Protein AF-A0A066V211-F1 (afdb_monomer_lite)

Organism: Tilletiaria anomala (strain ATCC 24038 / CBS 436.72 / UBC 951) (NCBI:txid1037660)

Radius of gyration: 15.91 Å; chains: 1; bounding box: 33×27×44 Å

InterPro domains:
  IPR013216 Methyltransferase type 11 [PF08241] (12-86)
  IPR029063 S-adenosyl-L-methionine-dependent methyltransferase superfamily [G3DSA:3.40.50.150] (1-112)
  IPR029063 S-adenosyl-L-methionine-dependent methyltransferase superfamily [SSF53335] (1-97)

pLDDT: mean 93.5, std 4.93, range [75.19, 98.69]

Foldseek 3Di:
DVVQVVCQVPDDPPAAGEAEDCDCPPDDDADPRYDYDHDNCGLLADDPVLFQPAQEDEDEACLQPAAPVSVVSSVVSVVRSHNPPRHYYHYHYDDDDPPPDDPVVVVSNVVSHD

Secondary structure (DSSP, 8-state):
-HHHHHHHHHSPTT--EEEEES-GGGPPPP-SSEEEEE-TTGGGS--GGGTTTBSEEEEESGGGTS-TTHHHHHHHHHHHHBPTTT-EEEEE------TT--HHHHHHHHHHT-

Sequence (114 aa):
GAWALDIAKNSDDGVEVLGIDISSNLFPENTTKTTFLKVSGTVLDLPRDLDGEVSLVNQRLLIYALRVQDWKEALASIHRVLVPGAGFVQLTEVMTPVSNSGSAQKRFFKLLSA

Structure (mmCIF, N/CA/C/O backbone):
data_AF-A0A066V211-F1
#
_entry.id   AF-A0A066V211-F1
#
loop_
_atom_site.group_PDB
_atom_site.id
_atom_site.type_symbol
_atom_site.label_atom_id
_atom_site.label_alt_id
_atom_site.label_comp_id
_atom_site.label_asym_id
_atom_site.label_entity_id
_atom_site.label_seq_id
_atom_site.pdbx_PDB_ins_code
_atom_site.Cartn_x
_atom_site.Cartn_y
_atom_site.Cartn_z
_atom_site.occupancy
_atom_site.B_iso_or_equiv
_atom_site.auth_seq_id
_atom_site.auth_comp_id
_atom_site.auth_asym_id
_atom_site.auth_atom_id
_atom_site.pdbx_PDB_model_num
ATOM 1 N N . GLY A 1 1 ? 2.438 10.274 0.804 1.00 90.31 1 GLY A N 1
ATOM 2 C CA . GLY A 1 1 ? 1.447 10.570 1.859 1.00 90.31 1 GLY A CA 1
ATOM 3 C C . GLY A 1 1 ? 0.197 11.324 1.412 1.00 90.31 1 GLY A C 1
ATOM 4 O O . GLY A 1 1 ? -0.807 11.184 2.088 1.00 90.31 1 GLY A O 1
ATOM 5 N N . ALA A 1 2 ? 0.205 12.100 0.316 1.00 93.25 2 ALA A N 1
ATOM 6 C CA . ALA A 1 2 ? -0.915 12.997 -0.025 1.00 93.25 2 ALA A CA 1
ATOM 7 C C . ALA A 1 2 ? -2.298 12.317 -0.090 1.00 93.25 2 ALA A C 1
ATOM 9 O O . ALA A 1 2 ? -3.243 12.830 0.494 1.00 93.25 2 ALA A O 1
ATOM 10 N N . TRP A 1 3 ? -2.400 11.141 -0.722 1.00 94.75 3 TRP A N 1
ATOM 11 C CA . TRP A 1 3 ? -3.657 10.381 -0.775 1.00 94.75 3 TRP A CA 1
ATOM 12 C C . TRP A 1 3 ? -4.174 10.002 0.621 1.00 94.75 3 TRP A C 1
ATOM 14 O O . TRP A 1 3 ? -5.350 10.179 0.905 1.00 94.75 3 TRP A O 1
ATOM 24 N N . ALA A 1 4 ? -3.287 9.544 1.511 1.00 95.81 4 ALA A N 1
ATOM 25 C CA . ALA A 1 4 ? -3.651 9.154 2.873 1.00 95.81 4 ALA A CA 1
ATOM 26 C C . ALA A 1 4 ? -4.196 10.341 3.684 1.00 95.81 4 ALA A C 1
ATOM 28 O O . ALA A 1 4 ? -5.201 10.204 4.374 1.00 95.81 4 ALA A O 1
ATOM 29 N N . LEU A 1 5 ? -3.564 11.513 3.552 1.00 95.94 5 LEU A N 1
ATOM 30 C CA . LEU A 1 5 ? -4.022 12.738 4.211 1.00 95.94 5 LEU A CA 1
ATOM 31 C C . LEU A 1 5 ? -5.379 13.210 3.682 1.00 95.94 5 LEU A C 1
ATOM 33 O O . LEU A 1 5 ? -6.220 13.649 4.461 1.00 95.94 5 LEU A O 1
ATOM 37 N N . ASP A 1 6 ? -5.588 13.132 2.368 1.00 95.75 6 ASP A N 1
ATOM 38 C CA . ASP A 1 6 ? -6.848 13.549 1.756 1.00 95.75 6 ASP A CA 1
ATOM 39 C C . ASP A 1 6 ? -8.001 12.622 2.166 1.00 95.75 6 ASP A C 1
ATOM 41 O O . ASP A 1 6 ? -9.061 13.099 2.562 1.00 95.75 6 ASP A O 1
ATOM 45 N N . ILE A 1 7 ? -7.776 11.304 2.194 1.00 95.25 7 ILE A N 1
ATOM 46 C CA . ILE A 1 7 ? -8.770 10.350 2.706 1.00 95.25 7 ILE A CA 1
ATOM 47 C C . ILE A 1 7 ? -9.092 10.625 4.171 1.00 95.25 7 ILE A C 1
ATOM 49 O O . ILE A 1 7 ? -10.260 10.791 4.500 1.00 95.25 7 ILE A O 1
ATOM 53 N N . ALA A 1 8 ? -8.080 10.752 5.033 1.00 95.69 8 ALA A N 1
ATOM 54 C CA . ALA A 1 8 ? -8.294 10.995 6.458 1.00 95.69 8 ALA A CA 1
ATOM 55 C C . ALA A 1 8 ? -9.062 12.298 6.741 1.00 95.69 8 ALA A C 1
ATOM 57 O O . ALA A 1 8 ? -9.809 12.389 7.715 1.00 95.69 8 ALA A O 1
ATOM 58 N N . LYS A 1 9 ? -8.888 13.318 5.892 1.00 95.00 9 LYS A N 1
ATOM 59 C CA . LYS A 1 9 ? -9.602 14.595 5.999 1.00 95.00 9 LYS A CA 1
ATOM 60 C C . LYS A 1 9 ? -11.080 14.482 5.614 1.00 95.00 9 LYS A C 1
ATOM 62 O O . LYS A 1 9 ? -11.897 15.205 6.176 1.00 95.00 9 LYS A O 1
ATOM 67 N N . ASN A 1 10 ? -11.401 13.637 4.638 1.00 95.81 10 ASN A N 1
ATOM 68 C CA . ASN A 1 10 ? -12.744 13.531 4.062 1.00 95.81 10 ASN A CA 1
ATOM 69 C C . ASN A 1 10 ? -13.528 12.305 4.561 1.00 95.81 10 ASN A C 1
ATOM 71 O O . ASN A 1 10 ? -14.668 12.109 4.150 1.00 95.81 10 ASN A O 1
ATOM 75 N N . SER A 1 11 ? -12.929 11.476 5.415 1.00 94.06 11 SER A N 1
ATOM 76 C CA . SER A 1 11 ? -13.575 10.313 6.011 1.00 94.06 11 SER A CA 1
ATOM 77 C C . SER A 1 11 ? -14.307 10.657 7.306 1.00 94.06 11 SER A C 1
ATOM 79 O O . SER A 1 11 ? -13.892 11.548 8.058 1.00 94.06 11 SER A O 1
ATOM 81 N N . ASP A 1 12 ? -15.333 9.864 7.606 1.00 93.88 12 ASP A N 1
ATOM 82 C CA . ASP A 1 12 ? -16.067 9.926 8.867 1.00 93.88 12 ASP A CA 1
ATOM 83 C C . ASP A 1 12 ? -15.150 9.719 10.089 1.00 93.88 12 ASP A C 1
ATOM 85 O O . ASP A 1 12 ? -13.966 9.355 10.001 1.00 93.88 12 ASP A O 1
ATOM 89 N N . ASP A 1 13 ? -15.688 10.001 11.270 1.00 91.56 13 ASP A N 1
ATOM 90 C CA . ASP A 1 13 ? -15.005 9.700 12.523 1.00 91.56 13 ASP A CA 1
ATOM 91 C C . ASP A 1 13 ? -14.907 8.187 12.747 1.00 91.56 13 ASP A C 1
ATOM 93 O O . ASP A 1 13 ? -15.802 7.425 12.389 1.00 91.56 13 ASP A O 1
ATOM 97 N N . GLY A 1 14 ? -13.782 7.752 13.320 1.00 91.00 14 GLY A N 1
ATOM 98 C CA . GLY A 1 14 ? -13.451 6.334 13.491 1.00 91.00 14 GLY A CA 1
ATOM 99 C C . GLY A 1 14 ? -12.670 5.707 12.331 1.00 91.00 14 GLY A C 1
ATOM 100 O O . GLY A 1 14 ? -12.238 4.567 12.459 1.00 91.00 14 GLY A O 1
ATOM 101 N N . VAL A 1 15 ? -12.436 6.428 11.227 1.00 95.12 15 VAL A N 1
ATOM 102 C CA . VAL A 1 15 ? -11.522 5.971 10.168 1.00 95.12 15 VAL A CA 1
ATOM 103 C C . VAL A 1 15 ? -10.076 6.305 10.530 1.00 95.12 15 VAL A C 1
ATOM 105 O O . VAL A 1 15 ? -9.724 7.471 10.727 1.00 95.12 15 VAL A O 1
ATOM 108 N N . GLU A 1 16 ? -9.236 5.275 10.551 1.00 96.88 16 GLU A N 1
ATOM 109 C CA . GLU A 1 16 ? -7.790 5.379 10.733 1.00 96.88 16 GLU A CA 1
ATOM 110 C C . GLU A 1 16 ? -7.064 5.046 9.427 1.00 96.88 16 GLU A C 1
ATOM 112 O O . GLU A 1 16 ? -7.405 4.096 8.721 1.00 96.88 16 GLU A O 1
ATOM 117 N N . VAL A 1 17 ? -6.048 5.841 9.092 1.00 97.56 17 VAL A N 1
ATOM 118 C CA . VAL A 1 17 ? -5.269 5.684 7.863 1.00 97.56 17 VAL A CA 1
ATOM 119 C C . VAL A 1 17 ? -3.812 5.395 8.198 1.00 97.56 17 VAL A C 1
ATOM 121 O O . VAL A 1 17 ? -3.106 6.222 8.776 1.00 97.56 17 VAL A O 1
ATOM 124 N N . LEU A 1 18 ? -3.334 4.233 7.766 1.00 97.00 18 LEU A N 1
ATOM 125 C CA . LEU A 1 18 ? -1.938 3.839 7.890 1.00 97.00 18 LEU A CA 1
ATOM 126 C C . LEU A 1 18 ? -1.216 4.018 6.548 1.00 97.00 18 LEU A C 1
ATOM 128 O O . LEU A 1 18 ? -1.531 3.365 5.555 1.00 97.00 18 LEU A O 1
ATOM 132 N N . GLY A 1 19 ? -0.236 4.919 6.512 1.00 96.00 19 GLY A N 1
ATOM 133 C CA . GLY A 1 19 ? 0.669 5.096 5.383 1.00 96.00 19 GLY A CA 1
ATOM 134 C C . GLY A 1 19 ? 1.964 4.317 5.591 1.00 96.00 19 GLY A C 1
ATOM 135 O O . GLY A 1 19 ? 2.626 4.478 6.611 1.00 96.00 19 GLY A O 1
ATOM 136 N N . ILE A 1 20 ? 2.352 3.506 4.611 1.00 94.75 20 ILE A N 1
ATOM 137 C CA . ILE A 1 20 ? 3.553 2.670 4.676 1.00 94.75 20 ILE A CA 1
ATOM 138 C C . ILE A 1 20 ? 4.464 2.969 3.484 1.00 94.75 20 ILE A C 1
ATOM 140 O O . ILE A 1 20 ? 3.993 3.076 2.354 1.00 94.75 20 ILE A O 1
ATOM 144 N N . ASP A 1 21 ? 5.769 3.080 3.729 1.00 94.06 21 ASP A N 1
ATOM 145 C CA . ASP A 1 21 ? 6.801 3.155 2.687 1.00 94.06 21 ASP A CA 1
ATOM 146 C C . ASP A 1 21 ? 8.116 2.549 3.205 1.00 94.06 21 ASP A C 1
ATOM 148 O O . ASP A 1 21 ? 8.329 2.424 4.412 1.00 94.06 21 ASP A O 1
ATOM 152 N N . ILE A 1 22 ? 9.032 2.213 2.301 1.00 93.81 22 ILE A N 1
ATOM 153 C CA . ILE A 1 22 ? 10.401 1.820 2.656 1.00 93.81 22 ILE A CA 1
ATOM 154 C C . ILE A 1 22 ? 11.270 3.014 3.060 1.00 93.81 22 ILE A C 1
ATOM 156 O O . ILE A 1 22 ? 12.350 2.833 3.622 1.00 93.81 22 ILE A O 1
ATOM 160 N N . SER A 1 23 ? 10.829 4.240 2.773 1.00 93.44 23 SER A N 1
ATOM 161 C CA . SER A 1 23 ? 11.551 5.474 3.058 1.00 93.44 23 SER A CA 1
ATOM 162 C C . SER A 1 23 ? 10.679 6.481 3.798 1.00 93.44 23 SER A C 1
ATOM 164 O O . SER A 1 23 ? 9.611 6.865 3.334 1.00 93.44 23 SER A O 1
ATOM 166 N N . SER A 1 24 ? 11.190 6.996 4.915 1.00 94.38 24 SER A N 1
ATOM 167 C CA . SER A 1 24 ? 10.533 8.053 5.688 1.00 94.38 24 SER A CA 1
ATOM 168 C C . SER A 1 24 ? 10.771 9.461 5.130 1.00 94.38 24 SER A C 1
ATOM 170 O O . SER A 1 24 ? 10.221 10.422 5.653 1.00 94.38 24 SER A O 1
ATOM 172 N N . ASN A 1 25 ? 11.583 9.616 4.076 1.00 94.44 25 ASN A N 1
ATOM 173 C CA . ASN A 1 25 ? 12.007 10.934 3.576 1.00 94.44 25 ASN A CA 1
ATOM 174 C C . ASN A 1 25 ? 10.844 11.807 3.078 1.00 94.44 25 ASN A C 1
ATOM 176 O O . ASN A 1 25 ? 10.976 13.025 3.028 1.00 94.44 25 ASN A O 1
ATOM 180 N N . LEU A 1 26 ? 9.736 11.183 2.668 1.00 93.31 26 LEU A N 1
ATOM 181 C CA . LEU A 1 26 ? 8.543 11.858 2.147 1.00 93.31 26 LEU A CA 1
ATOM 182 C C . LEU A 1 26 ? 7.329 11.687 3.070 1.00 93.31 26 LEU A C 1
ATOM 184 O O . LEU A 1 26 ? 6.188 11.860 2.627 1.00 93.31 26 LEU A O 1
ATOM 188 N N . PHE A 1 27 ? 7.555 11.300 4.326 1.00 96.06 27 PHE A N 1
ATOM 189 C CA . PHE A 1 27 ? 6.479 11.199 5.301 1.00 96.06 27 PHE A CA 1
ATOM 190 C C . PHE A 1 27 ? 5.994 12.594 5.680 1.00 96.06 27 PHE A C 1
ATOM 192 O O . PHE A 1 27 ? 6.801 13.441 6.064 1.00 96.06 27 PHE A O 1
ATOM 199 N N . PRO A 1 28 ? 4.684 12.850 5.570 1.00 94.81 28 PRO A N 1
ATOM 200 C CA . PRO A 1 28 ? 4.070 13.957 6.278 1.00 94.81 28 PRO A CA 1
ATOM 201 C C . PRO A 1 28 ? 4.137 13.741 7.793 1.00 94.81 28 PRO A C 1
ATOM 203 O O . PRO A 1 28 ? 4.454 12.651 8.272 1.00 94.81 28 PRO A O 1
ATOM 206 N N . GLU A 1 29 ? 3.767 14.772 8.542 1.00 94.69 29 GLU A N 1
ATOM 207 C CA . GLU A 1 29 ? 3.528 14.637 9.976 1.00 94.69 29 GLU A CA 1
ATOM 208 C C . GLU A 1 29 ? 2.326 13.722 10.247 1.00 94.69 29 GLU A C 1
ATOM 210 O O . GLU A 1 29 ? 1.343 13.707 9.497 1.00 94.69 29 GLU A O 1
ATOM 215 N N . ASN A 1 30 ? 2.412 12.957 11.336 1.00 95.50 30 ASN A N 1
ATOM 216 C CA . ASN A 1 30 ? 1.292 12.158 11.820 1.00 95.50 30 ASN A CA 1
ATOM 217 C C . ASN A 1 30 ? 0.167 13.071 12.322 1.00 95.50 30 ASN A C 1
ATOM 219 O O . ASN A 1 30 ? 0.406 14.161 12.841 1.00 95.50 30 ASN A O 1
ATOM 223 N N . THR A 1 31 ? -1.067 12.594 12.204 1.00 94.19 31 THR A N 1
ATOM 224 C CA . THR A 1 31 ? -2.270 13.276 12.692 1.00 94.19 31 THR A CA 1
ATOM 225 C C . THR A 1 31 ? -3.054 12.346 13.614 1.00 94.19 31 THR A C 1
ATOM 227 O O . THR A 1 31 ? -2.683 11.191 13.809 1.00 94.19 31 THR A O 1
ATOM 230 N N . THR A 1 32 ? -4.174 12.817 14.161 1.00 93.00 32 THR A N 1
ATOM 231 C CA . THR A 1 32 ? -5.079 11.966 14.949 1.00 93.00 32 THR A CA 1
ATOM 232 C C . THR A 1 32 ? -5.732 10.849 14.131 1.00 93.00 32 THR A C 1
ATOM 234 O O . THR A 1 32 ? -6.147 9.859 14.718 1.00 93.00 32 THR A O 1
ATOM 237 N N . LYS A 1 33 ? -5.824 10.993 12.799 1.00 96.19 33 LYS A N 1
ATOM 238 C CA . LYS A 1 33 ? -6.422 10.000 11.886 1.00 96.19 33 LYS A CA 1
ATOM 239 C C . LYS A 1 33 ? -5.398 9.318 10.974 1.00 96.19 33 LYS A C 1
ATOM 241 O O . LYS A 1 33 ? -5.760 8.418 10.222 1.00 96.19 33 LYS A O 1
ATOM 246 N N . THR A 1 34 ? -4.134 9.748 10.965 1.00 96.88 34 THR A N 1
ATOM 247 C CA . THR A 1 34 ? -3.122 9.225 10.033 1.00 96.88 34 THR A CA 1
ATOM 248 C C . THR A 1 34 ? -1.792 8.967 10.712 1.00 96.88 34 THR A C 1
ATOM 250 O O . THR A 1 34 ? -1.207 9.873 11.301 1.00 96.88 34 THR A O 1
ATOM 253 N N . THR A 1 35 ? -1.270 7.759 10.530 1.00 97.00 35 THR A N 1
ATOM 254 C CA . THR A 1 35 ? 0.070 7.373 10.978 1.00 97.00 35 THR A CA 1
ATOM 255 C C . THR A 1 35 ? 0.910 6.945 9.781 1.00 97.00 35 THR A C 1
ATOM 257 O O . THR A 1 35 ? 0.440 6.183 8.940 1.00 97.00 35 THR A O 1
ATOM 260 N N . PHE A 1 36 ? 2.155 7.417 9.692 1.00 96.62 36 PHE A N 1
ATOM 261 C CA . PHE A 1 36 ? 3.123 6.986 8.684 1.00 96.62 36 PHE A CA 1
ATOM 262 C C . PHE A 1 36 ? 4.223 6.131 9.310 1.00 96.62 36 PHE A C 1
ATOM 264 O O . PHE A 1 36 ? 4.914 6.570 10.230 1.00 96.62 36 PHE A O 1
ATOM 271 N N . LEU A 1 37 ? 4.406 4.916 8.791 1.00 94.19 37 LEU A N 1
ATOM 272 C CA . LEU A 1 37 ? 5.389 3.953 9.277 1.00 94.19 37 LEU A CA 1
ATOM 273 C C . LEU A 1 37 ? 6.339 3.528 8.165 1.00 94.19 37 LEU A C 1
ATOM 275 O O . LEU A 1 37 ? 5.936 3.174 7.057 1.00 94.19 37 LEU A O 1
ATOM 279 N N . LYS A 1 38 ? 7.632 3.529 8.489 1.0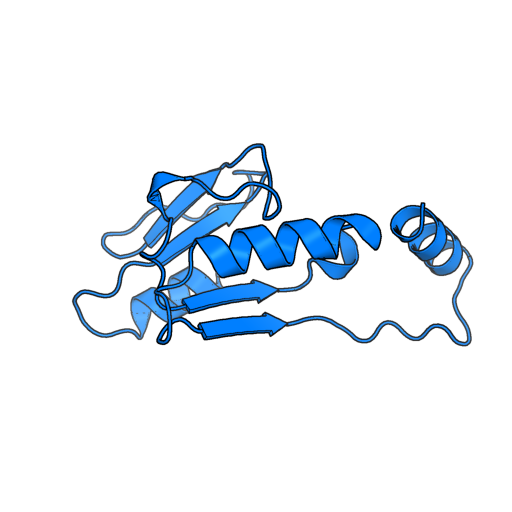0 93.38 38 LYS A N 1
ATOM 280 C CA . LYS A 1 38 ? 8.657 2.976 7.612 1.00 93.38 38 LYS A CA 1
ATOM 281 C C . LYS A 1 38 ? 8.703 1.468 7.825 1.00 93.38 38 LYS A C 1
ATOM 283 O O . LYS A 1 38 ? 8.958 1.033 8.945 1.00 93.38 38 LYS A O 1
ATOM 288 N N . VAL A 1 39 ? 8.529 0.686 6.763 1.00 89.38 39 VAL A N 1
ATOM 289 C CA . VAL A 1 39 ? 8.648 -0.779 6.819 1.00 89.38 39 VAL A CA 1
ATOM 290 C C . VAL A 1 39 ? 9.800 -1.255 5.947 1.00 89.38 39 VAL A C 1
ATOM 292 O O . VAL A 1 39 ? 9.998 -0.781 4.832 1.00 89.38 39 VAL A O 1
ATOM 295 N N . SER A 1 40 ? 10.575 -2.212 6.446 1.00 82.00 40 SER A N 1
ATOM 296 C CA . SER A 1 40 ? 11.729 -2.749 5.714 1.00 82.00 40 SER A CA 1
ATOM 297 C C . SER A 1 40 ? 11.315 -3.652 4.548 1.00 82.00 40 SER A C 1
ATOM 299 O O . SER A 1 40 ? 12.003 -3.700 3.533 1.00 82.00 40 SER A O 1
ATOM 301 N N . GLY A 1 41 ? 10.189 -4.355 4.692 1.00 76.44 41 GLY A N 1
ATOM 302 C CA . GLY A 1 41 ? 9.731 -5.403 3.780 1.00 76.44 41 GLY A CA 1
ATOM 303 C C . GLY A 1 41 ? 8.900 -4.936 2.583 1.00 76.44 41 GLY A C 1
ATOM 304 O O . GLY A 1 41 ? 8.377 -5.779 1.860 1.00 76.44 41 GLY A O 1
ATOM 305 N N . THR A 1 42 ? 8.770 -3.617 2.361 1.00 84.50 42 THR A N 1
ATOM 306 C CA . THR A 1 42 ? 7.846 -3.017 1.374 1.00 84.50 42 THR A CA 1
ATOM 307 C C . THR A 1 42 ? 6.429 -3.623 1.480 1.00 84.50 42 THR A C 1
ATOM 309 O O . THR A 1 42 ? 6.029 -4.096 2.539 1.00 84.50 42 THR A O 1
ATOM 312 N N . VAL A 1 43 ? 5.646 -3.610 0.403 1.00 94.06 43 VAL A N 1
ATOM 313 C CA . VAL A 1 43 ? 4.341 -4.283 0.312 1.00 94.06 43 VAL A CA 1
ATOM 314 C C . VAL A 1 43 ? 4.450 -5.815 0.297 1.00 94.06 43 VAL A C 1
ATOM 316 O O . VAL A 1 43 ? 3.438 -6.499 0.380 1.00 94.06 43 VAL A O 1
ATOM 319 N N . LEU A 1 44 ? 5.658 -6.370 0.160 1.00 95.31 44 LEU A N 1
ATOM 320 C CA . LEU A 1 44 ? 5.878 -7.817 0.122 1.00 95.31 44 LEU A CA 1
ATOM 321 C C . LEU A 1 44 ? 5.684 -8.430 1.512 1.00 95.31 44 LEU A C 1
ATOM 323 O O . LEU A 1 44 ? 5.136 -9.518 1.637 1.00 95.31 44 LEU A O 1
ATOM 327 N N . ASP A 1 45 ? 6.037 -7.696 2.563 1.00 93.19 45 ASP A N 1
ATOM 328 C CA . ASP A 1 45 ? 5.935 -8.147 3.950 1.00 93.19 45 ASP A CA 1
ATOM 329 C C . ASP A 1 45 ? 5.291 -7.057 4.815 1.00 93.19 45 ASP A C 1
ATOM 331 O O . ASP A 1 45 ? 5.953 -6.321 5.552 1.00 93.19 45 ASP A O 1
ATOM 335 N N . LEU A 1 46 ? 3.970 -6.908 4.661 1.00 95.25 46 LEU A N 1
ATOM 336 C CA . LEU A 1 46 ? 3.174 -6.023 5.508 1.00 95.25 46 LEU A CA 1
ATOM 337 C C . LEU A 1 46 ? 3.150 -6.543 6.960 1.00 95.25 46 LEU A C 1
ATOM 339 O O . LEU A 1 46 ? 3.134 -7.762 7.160 1.00 95.25 46 LEU A O 1
ATOM 343 N N . PRO A 1 47 ? 3.084 -5.662 7.973 1.00 94.06 47 PRO A N 1
ATOM 344 C CA . PRO A 1 47 ? 3.057 -6.066 9.379 1.00 94.06 47 PRO A CA 1
ATOM 345 C C . PRO A 1 47 ? 2.000 -7.146 9.694 1.00 94.06 47 PRO A C 1
ATOM 347 O O . PRO A 1 47 ? 0.907 -7.151 9.126 1.00 94.06 47 PRO A O 1
ATOM 350 N N . ARG A 1 48 ? 2.352 -8.118 10.548 1.00 94.56 48 ARG A N 1
ATOM 351 C CA . ARG A 1 48 ? 1.500 -9.286 10.877 1.00 94.56 48 ARG A CA 1
ATOM 352 C C . ARG A 1 48 ? 0.326 -8.944 11.792 1.00 94.56 48 ARG A C 1
ATOM 354 O O . ARG A 1 48 ? -0.657 -9.669 11.811 1.00 94.56 48 ARG A O 1
ATOM 361 N N . ASP A 1 49 ? 0.436 -7.863 12.548 1.00 95.12 49 ASP A N 1
ATOM 362 C CA . ASP A 1 49 ? -0.627 -7.298 13.380 1.00 95.12 49 ASP A CA 1
ATOM 363 C C . ASP A 1 49 ? -1.790 -6.725 12.558 1.00 95.12 49 ASP A C 1
ATOM 365 O O . ASP A 1 49 ? -2.854 -6.481 13.111 1.00 95.12 49 ASP A O 1
ATOM 369 N N . LEU A 1 50 ? -1.615 -6.565 11.242 1.00 96.31 50 LEU A N 1
ATOM 370 C CA . LEU A 1 50 ? -2.670 -6.142 10.320 1.00 96.31 50 LEU A CA 1
ATOM 371 C C . LEU A 1 50 ? -3.454 -7.318 9.707 1.00 96.31 50 LEU A C 1
ATOM 373 O O . LEU A 1 50 ? -4.338 -7.077 8.888 1.00 96.31 50 LEU A O 1
ATOM 377 N N . ASP A 1 51 ? -3.125 -8.575 10.033 1.00 98.25 51 ASP A N 1
ATOM 378 C CA . ASP A 1 51 ? -3.773 -9.773 9.469 1.00 98.25 51 ASP A CA 1
ATOM 379 C C . ASP A 1 51 ? -5.290 -9.751 9.694 1.00 98.25 51 ASP A C 1
ATOM 381 O O . ASP A 1 51 ? -5.756 -9.926 10.813 1.00 98.25 51 ASP A O 1
ATOM 385 N N . GLY A 1 52 ? -6.068 -9.609 8.618 1.00 98.44 52 GLY A N 1
ATOM 386 C CA . GLY A 1 52 ? -7.528 -9.596 8.689 1.00 98.44 52 GLY A CA 1
ATOM 387 C C . GLY A 1 52 ? -8.163 -8.326 9.267 1.00 98.44 52 GLY A C 1
ATOM 388 O O . GLY A 1 52 ? -9.362 -8.347 9.528 1.00 98.44 52 GLY A O 1
ATOM 389 N N . GLU A 1 53 ? -7.407 -7.239 9.435 1.00 97.94 53 GLU A N 1
ATOM 390 C CA . GL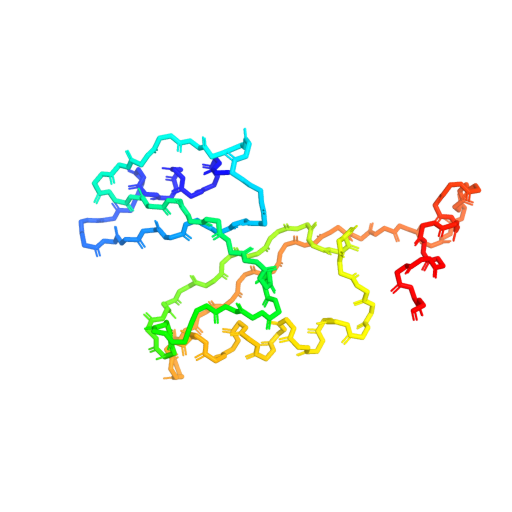U A 1 53 ? -7.867 -6.011 10.110 1.00 97.94 53 GLU A CA 1
ATOM 391 C C . GLU A 1 53 ? -8.128 -4.842 9.138 1.00 97.94 53 GLU A C 1
ATOM 393 O O . GLU A 1 53 ? -8.815 -3.872 9.461 1.00 97.94 53 GLU A O 1
ATOM 398 N N . VAL A 1 54 ? -7.602 -4.902 7.911 1.00 98.00 54 VAL A N 1
ATOM 399 C CA . VAL A 1 54 ? -7.630 -3.771 6.973 1.00 98.00 54 VAL A CA 1
ATOM 400 C C . VAL A 1 54 ? -8.873 -3.818 6.086 1.00 98.00 54 VAL A C 1
ATOM 402 O O . VAL A 1 54 ? -9.083 -4.743 5.302 1.00 98.00 54 VAL A O 1
ATOM 405 N N . SER A 1 55 ? -9.698 -2.774 6.157 1.00 98.00 55 SER A N 1
ATOM 406 C CA . SER A 1 55 ? -10.905 -2.667 5.319 1.00 98.00 55 SER A CA 1
ATOM 407 C C . SER A 1 55 ? -10.596 -2.283 3.865 1.00 98.00 55 SER A C 1
ATOM 409 O O . SER A 1 55 ? -11.278 -2.729 2.943 1.00 98.00 55 SER A O 1
ATOM 411 N N . LEU A 1 56 ? -9.561 -1.464 3.644 1.00 97.81 56 LEU A N 1
ATOM 412 C CA . LEU A 1 56 ? -9.142 -1.007 2.320 1.00 97.81 56 LEU A CA 1
ATOM 413 C C . LEU A 1 56 ? -7.619 -0.903 2.233 1.00 97.81 56 LEU A C 1
ATOM 415 O O . LEU A 1 56 ? -7.000 -0.149 2.982 1.00 97.81 56 LEU A O 1
ATOM 419 N N . VAL A 1 57 ? -7.031 -1.568 1.240 1.00 98.12 57 VAL A N 1
ATOM 420 C CA . VAL A 1 57 ? -5.653 -1.305 0.811 1.00 98.12 57 VAL A CA 1
ATOM 421 C C . VAL A 1 57 ? -5.674 -0.513 -0.490 1.00 98.12 57 VAL A C 1
ATOM 423 O O . VAL A 1 57 ? -6.189 -0.978 -1.504 1.00 98.12 57 VAL A O 1
ATOM 426 N N . ASN A 1 58 ? -5.063 0.671 -0.482 1.00 97.75 58 ASN A N 1
ATOM 427 C CA . ASN A 1 58 ? -4.772 1.430 -1.695 1.00 97.75 58 ASN A CA 1
ATOM 428 C C . ASN A 1 58 ? -3.271 1.389 -1.988 1.00 97.75 58 ASN A C 1
ATOM 430 O O . ASN A 1 58 ? -2.464 1.925 -1.227 1.00 97.75 58 ASN A O 1
ATOM 434 N N . GLN A 1 59 ? -2.913 0.808 -3.128 1.00 96.44 59 GLN A N 1
ATOM 435 C CA . GLN A 1 59 ? -1.550 0.755 -3.637 1.00 96.44 59 GLN A CA 1
ATOM 436 C C . GLN A 1 59 ? -1.503 1.448 -5.002 1.00 96.44 59 GLN A C 1
ATOM 438 O O . GLN A 1 59 ? -2.369 1.249 -5.856 1.00 96.44 59 GLN A O 1
ATOM 443 N N . ARG A 1 60 ? -0.490 2.296 -5.216 1.00 95.56 60 ARG A N 1
ATOM 444 C CA . ARG A 1 60 ? -0.328 3.033 -6.473 1.00 95.56 60 ARG A CA 1
ATOM 445 C C . ARG A 1 60 ? 1.121 3.053 -6.956 1.00 95.56 60 ARG A C 1
ATOM 447 O O . ARG A 1 60 ? 2.013 3.360 -6.172 1.00 95.56 60 ARG A O 1
ATOM 454 N N . LEU A 1 61 ? 1.317 2.820 -8.257 1.00 94.44 61 LEU A N 1
ATOM 455 C CA . LEU A 1 61 ? 2.583 2.960 -8.991 1.00 94.44 61 LEU A CA 1
ATOM 456 C C . LEU A 1 61 ? 3.748 2.078 -8.500 1.00 94.44 61 LEU A C 1
ATOM 458 O O . LEU A 1 61 ? 4.907 2.491 -8.569 1.00 94.44 61 LEU A O 1
ATOM 462 N N . LEU A 1 62 ? 3.474 0.849 -8.050 1.00 93.94 62 LEU A N 1
ATOM 463 C CA . LEU A 1 62 ? 4.526 -0.119 -7.714 1.00 93.94 62 LEU A CA 1
ATOM 464 C C . LEU A 1 62 ? 4.998 -0.934 -8.921 1.00 93.94 62 LEU A C 1
ATOM 466 O O . LEU A 1 62 ? 6.012 -1.623 -8.806 1.00 93.94 62 LEU A O 1
ATOM 470 N N . ILE A 1 63 ? 4.379 -0.785 -10.102 1.00 91.25 63 ILE A N 1
ATOM 471 C CA . ILE A 1 63 ? 4.896 -1.380 -11.349 1.00 91.25 63 ILE A CA 1
ATOM 472 C C . ILE A 1 63 ? 6.310 -0.921 -11.673 1.00 91.25 63 ILE A C 1
ATOM 474 O O . ILE A 1 63 ? 7.018 -1.600 -12.405 1.00 91.25 63 ILE A O 1
ATOM 478 N N . TYR A 1 64 ? 6.741 0.208 -11.106 1.00 90.31 64 TYR A N 1
ATOM 479 C CA . TYR A 1 64 ? 8.094 0.708 -11.278 1.00 90.31 64 TYR A CA 1
ATOM 480 C C . TYR A 1 64 ? 9.095 0.253 -10.206 1.00 90.31 64 TYR A C 1
ATOM 482 O O . TYR A 1 64 ? 10.286 0.537 -10.331 1.00 90.31 64 TYR A O 1
ATOM 490 N N . ALA A 1 65 ? 8.626 -0.440 -9.169 1.00 91.06 65 ALA A N 1
ATOM 491 C CA . ALA A 1 65 ? 9.417 -0.821 -8.002 1.00 91.06 65 ALA A CA 1
ATOM 492 C C . ALA A 1 65 ? 9.524 -2.341 -7.816 1.00 91.06 65 ALA A C 1
ATOM 494 O O . ALA A 1 65 ? 10.558 -2.819 -7.356 1.00 91.06 65 ALA A O 1
ATOM 495 N N . LEU A 1 66 ? 8.477 -3.093 -8.167 1.00 93.12 66 LEU A N 1
ATOM 496 C CA . LEU A 1 66 ? 8.415 -4.544 -7.993 1.00 93.12 66 LEU A CA 1
ATOM 497 C C . LEU A 1 66 ? 8.791 -5.288 -9.272 1.00 93.12 66 LEU A C 1
ATOM 499 O O . LEU A 1 66 ? 8.380 -4.901 -10.370 1.00 93.12 66 LEU A O 1
ATOM 503 N N . ARG A 1 67 ? 9.517 -6.399 -9.124 1.00 94.19 67 ARG A N 1
ATOM 504 C CA . ARG A 1 67 ? 9.748 -7.330 -10.232 1.00 94.19 67 ARG A CA 1
ATOM 505 C C . ARG A 1 67 ? 8.500 -8.161 -10.490 1.00 94.19 67 ARG A C 1
ATOM 507 O O . ARG A 1 67 ? 7.639 -8.298 -9.622 1.00 94.19 67 ARG A O 1
ATOM 514 N N . VAL A 1 68 ? 8.416 -8.762 -11.673 1.00 92.75 68 VAL A N 1
ATOM 515 C CA . VAL A 1 68 ? 7.266 -9.581 -12.095 1.00 92.75 68 VAL A CA 1
ATOM 516 C C . VAL A 1 68 ? 6.954 -10.685 -11.077 1.00 92.75 68 VAL A C 1
ATOM 518 O O . VAL A 1 68 ? 5.794 -10.890 -10.732 1.00 92.75 68 VAL A O 1
ATOM 521 N N . GLN A 1 69 ? 7.977 -11.360 -10.554 1.00 93.81 69 GLN A N 1
ATOM 522 C CA . GLN A 1 69 ? 7.831 -12.419 -9.556 1.00 93.81 69 GLN A CA 1
ATOM 523 C C . GLN A 1 69 ? 7.387 -11.910 -8.177 1.00 93.81 69 GLN A C 1
ATOM 525 O O . GLN A 1 69 ? 6.678 -12.626 -7.469 1.00 93.81 69 GLN A O 1
ATOM 530 N N . ASP A 1 70 ? 7.743 -10.674 -7.819 1.00 95.31 70 ASP A N 1
ATOM 531 C CA . ASP A 1 70 ? 7.436 -10.087 -6.511 1.00 95.31 70 ASP A CA 1
ATOM 532 C C . ASP A 1 70 ? 5.939 -9.763 -6.383 1.00 95.31 70 ASP A C 1
ATOM 534 O O . ASP A 1 70 ? 5.389 -9.751 -5.285 1.00 95.31 70 ASP A O 1
ATOM 538 N N . TRP A 1 71 ? 5.238 -9.564 -7.503 1.00 95.88 71 TRP A N 1
ATOM 539 C CA . TRP A 1 71 ? 3.804 -9.266 -7.507 1.00 95.88 71 TRP A CA 1
ATOM 540 C C . TRP A 1 71 ? 2.952 -10.350 -6.860 1.00 95.88 71 TRP A C 1
ATOM 542 O O . TRP A 1 71 ? 1.963 -10.031 -6.203 1.00 95.88 71 TRP A O 1
ATOM 552 N N . LYS A 1 72 ? 3.325 -11.626 -7.010 1.00 96.12 72 LYS A N 1
ATOM 553 C CA . LYS A 1 72 ? 2.593 -12.719 -6.360 1.00 96.12 72 LYS A CA 1
ATOM 554 C C . LYS A 1 72 ? 2.640 -12.570 -4.838 1.00 96.12 72 LYS A C 1
ATOM 556 O O . LYS A 1 72 ? 1.610 -12.716 -4.186 1.00 96.12 72 LYS A O 1
ATOM 561 N N . GLU A 1 73 ? 3.815 -12.255 -4.303 1.00 96.62 73 GLU A N 1
ATOM 562 C CA . GLU A 1 73 ? 4.014 -12.0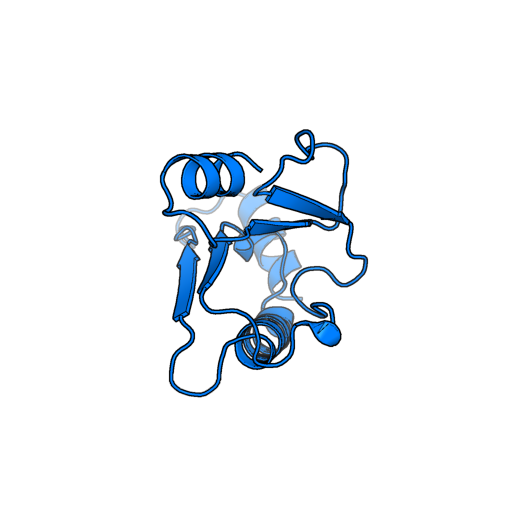66 -2.867 1.00 96.62 73 GLU A CA 1
ATOM 563 C C . GLU A 1 73 ? 3.340 -10.778 -2.384 1.00 96.62 73 GLU A C 1
ATOM 565 O O . GLU A 1 73 ? 2.630 -10.798 -1.386 1.00 96.62 73 GLU A O 1
ATOM 570 N N . ALA A 1 74 ? 3.451 -9.683 -3.143 1.00 96.94 74 ALA A N 1
ATOM 571 C CA . ALA A 1 74 ? 2.776 -8.423 -2.832 1.00 96.94 74 ALA A CA 1
ATOM 572 C C . ALA A 1 74 ? 1.257 -8.608 -2.716 1.00 96.94 74 ALA A C 1
ATOM 574 O O . ALA A 1 74 ? 0.644 -8.177 -1.743 1.00 96.94 74 ALA A O 1
ATOM 575 N N . LEU A 1 75 ? 0.645 -9.290 -3.688 1.00 97.62 75 LEU A N 1
ATOM 576 C CA . LEU A 1 75 ? -0.791 -9.557 -3.682 1.00 97.62 75 LEU A CA 1
ATOM 577 C C . LEU A 1 75 ? -1.196 -10.495 -2.542 1.00 97.62 75 LEU A C 1
ATOM 579 O O . LEU A 1 75 ? -2.249 -10.286 -1.946 1.00 97.62 75 LEU A O 1
ATOM 583 N N . ALA A 1 76 ? -0.371 -11.491 -2.205 1.00 97.81 76 ALA A N 1
ATOM 584 C CA . ALA A 1 76 ? -0.620 -12.367 -1.062 1.00 97.81 76 ALA A CA 1
ATOM 585 C C . ALA A 1 76 ? -0.545 -11.601 0.269 1.00 97.81 76 ALA A C 1
ATOM 587 O O . ALA A 1 76 ? -1.409 -11.774 1.128 1.00 97.81 76 ALA A O 1
ATOM 588 N N . SER A 1 77 ? 0.445 -10.720 0.417 1.00 97.75 77 SER A N 1
ATOM 589 C CA . SER A 1 77 ? 0.624 -9.867 1.593 1.00 97.75 77 SER A CA 1
ATOM 590 C C . SER A 1 77 ? -0.538 -8.885 1.755 1.00 97.75 77 SER A C 1
ATOM 592 O O . SER A 1 77 ? -1.100 -8.782 2.843 1.00 97.75 77 SER A O 1
ATOM 594 N N . ILE A 1 78 ? -0.969 -8.236 0.664 1.00 98.12 78 ILE A N 1
ATOM 595 C CA . ILE A 1 78 ? -2.157 -7.369 0.648 1.00 98.12 78 ILE A CA 1
ATOM 596 C C . ILE A 1 78 ? -3.406 -8.169 1.017 1.00 98.12 78 ILE A C 1
ATOM 598 O O . ILE A 1 78 ? -4.156 -7.759 1.892 1.00 98.12 78 ILE A O 1
ATOM 602 N N . HIS A 1 79 ? -3.632 -9.318 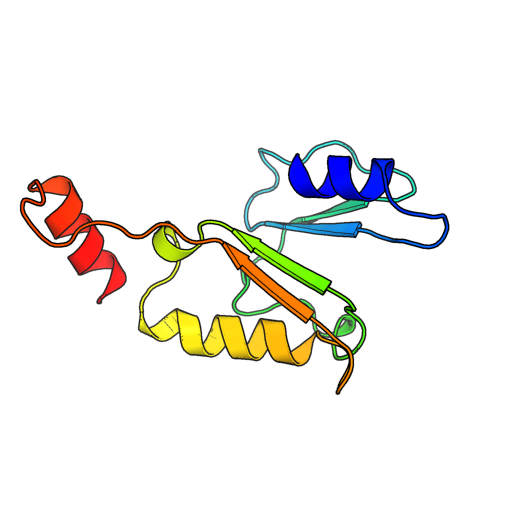0.381 1.00 98.25 79 HIS A N 1
ATOM 603 C CA . HIS A 1 79 ? -4.809 -10.140 0.651 1.00 98.25 79 HIS A CA 1
ATOM 604 C C . HIS A 1 79 ? -4.873 -10.598 2.112 1.00 98.25 79 HIS A C 1
ATOM 606 O O . HIS A 1 79 ? -5.945 -10.606 2.703 1.00 98.25 79 HIS A O 1
ATOM 612 N N . ARG A 1 80 ? -3.731 -10.961 2.706 1.00 98.19 80 ARG A N 1
ATOM 613 C CA . ARG A 1 80 ? -3.638 -11.388 4.108 1.00 98.19 80 ARG A CA 1
ATOM 614 C C . ARG A 1 80 ? -4.120 -10.313 5.084 1.00 98.19 80 ARG A C 1
ATOM 616 O O . ARG A 1 80 ? -4.789 -10.655 6.054 1.00 98.19 80 ARG A O 1
ATOM 623 N N . VAL A 1 81 ? -3.769 -9.047 4.857 1.00 98.19 81 VAL A N 1
ATOM 624 C CA . VAL A 1 81 ? -4.152 -7.970 5.784 1.00 98.19 81 VAL A CA 1
ATOM 625 C C . VAL A 1 81 ? -5.614 -7.550 5.633 1.00 98.19 81 VAL A C 1
ATOM 627 O O . VAL A 1 81 ? -6.157 -6.901 6.517 1.00 98.19 81 VAL A O 1
ATOM 630 N N . LEU A 1 82 ? -6.275 -7.915 4.532 1.00 98.69 82 LEU A N 1
ATOM 631 C CA . LEU A 1 82 ? -7.670 -7.552 4.305 1.00 98.69 82 LEU A CA 1
ATOM 632 C C . LEU A 1 82 ? -8.627 -8.349 5.194 1.00 98.69 82 LEU A C 1
ATOM 634 O O . LEU A 1 82 ? -8.482 -9.562 5.340 1.00 98.69 82 LEU A O 1
ATOM 638 N N . VAL A 1 83 ? -9.670 -7.679 5.695 1.00 98.56 83 VAL A N 1
ATOM 639 C CA . VAL A 1 83 ? -10.784 -8.331 6.403 1.00 98.56 83 VAL A CA 1
ATOM 640 C C . VAL A 1 83 ? -11.376 -9.449 5.526 1.00 98.56 83 VAL A C 1
ATOM 642 O O . VAL A 1 83 ? -11.849 -9.166 4.415 1.00 98.56 83 VAL A O 1
ATOM 645 N N . PRO A 1 84 ? -11.404 -10.715 5.987 1.00 98.12 84 PRO A N 1
ATOM 646 C CA . PRO A 1 84 ? -11.886 -11.828 5.176 1.00 98.12 84 PRO A CA 1
ATOM 647 C C . PRO A 1 84 ? -13.335 -11.631 4.712 1.00 98.12 84 PRO A C 1
ATOM 649 O O . PRO A 1 84 ? -14.248 -11.466 5.516 1.00 98.12 84 PRO A O 1
ATOM 652 N N . GLY A 1 85 ? -13.550 -11.660 3.395 1.00 97.19 85 GLY A N 1
ATOM 653 C CA . GLY A 1 85 ? -14.879 -11.555 2.780 1.00 97.19 85 GLY A CA 1
ATOM 654 C C . GLY A 1 85 ? -15.475 -10.144 2.701 1.00 97.19 85 GLY A C 1
ATOM 655 O O . GLY A 1 85 ? -16.532 -9.993 2.094 1.00 97.19 85 GLY A O 1
ATOM 656 N N . ALA A 1 86 ? -14.814 -9.125 3.262 1.00 97.25 86 ALA A N 1
ATOM 657 C CA . ALA A 1 86 ? -15.309 -7.743 3.262 1.00 97.25 86 ALA A CA 1
ATOM 658 C C . ALA A 1 86 ? -14.258 -6.688 2.875 1.00 97.25 86 ALA A C 1
ATOM 660 O O . ALA A 1 86 ? -14.626 -5.556 2.574 1.00 97.25 86 ALA A O 1
ATOM 661 N N . GLY A 1 87 ? -12.967 -7.030 2.887 1.00 97.94 87 GLY A N 1
ATOM 662 C CA . GLY A 1 87 ? -11.896 -6.103 2.542 1.00 97.94 87 GLY A CA 1
ATOM 663 C C . GLY A 1 87 ? -11.787 -5.837 1.040 1.00 97.94 87 GLY A C 1
ATOM 664 O O . GLY A 1 87 ? -12.042 -6.708 0.206 1.00 97.94 87 GLY A O 1
ATOM 665 N N . PHE A 1 88 ? -11.357 -4.624 0.700 1.00 98.25 88 PHE A N 1
ATOM 666 C CA . PHE A 1 88 ? -11.177 -4.174 -0.677 1.00 98.25 88 PHE A CA 1
ATOM 667 C C . PHE A 1 88 ? -9.719 -3.827 -0.970 1.00 98.25 88 PHE A C 1
ATOM 669 O O . PHE A 1 88 ? -8.996 -3.296 -0.129 1.00 98.25 88 PHE A O 1
ATOM 676 N N . VAL A 1 89 ? -9.301 -4.060 -2.213 1.00 98.06 89 VAL A N 1
ATOM 677 C CA . VAL A 1 89 ? -8.015 -3.590 -2.728 1.00 98.06 89 VAL A CA 1
ATOM 678 C C . VAL A 1 89 ? -8.232 -2.683 -3.931 1.00 98.06 89 VAL A C 1
ATOM 680 O O . VAL A 1 89 ? -8.954 -3.028 -4.866 1.00 98.06 89 VAL A O 1
ATOM 683 N N . GLN A 1 90 ? -7.570 -1.529 -3.921 1.00 97.62 90 GLN A N 1
ATOM 684 C CA . GLN A 1 90 ? -7.447 -0.642 -5.067 1.00 97.62 90 GLN A CA 1
ATOM 685 C C . GLN A 1 90 ? -5.990 -0.627 -5.535 1.00 97.62 90 GLN A C 1
ATOM 687 O O . GLN A 1 90 ? -5.114 -0.101 -4.847 1.00 97.62 90 GLN A O 1
ATOM 692 N N . LEU A 1 91 ? -5.746 -1.181 -6.724 1.00 96.94 91 LEU A N 1
ATOM 693 C CA . LEU A 1 91 ? -4.446 -1.146 -7.395 1.00 96.94 91 LEU A CA 1
ATOM 694 C C . LEU A 1 91 ? -4.500 -0.117 -8.521 1.00 96.94 91 LEU A C 1
ATOM 696 O O . LEU A 1 91 ? -5.295 -0.246 -9.451 1.00 96.94 91 LEU A O 1
ATOM 700 N N . THR A 1 92 ? -3.665 0.916 -8.439 1.00 96.31 92 THR A N 1
ATOM 701 C CA . THR A 1 92 ? -3.564 1.942 -9.484 1.00 96.31 92 THR A CA 1
ATOM 702 C C . THR A 1 92 ? -2.195 1.900 -10.135 1.00 96.31 92 THR A C 1
ATOM 704 O O . THR A 1 92 ? -1.217 2.413 -9.592 1.00 96.31 92 THR A O 1
ATOM 707 N N . GLU A 1 93 ? -2.143 1.344 -11.337 1.00 94.06 93 GLU A N 1
ATOM 708 C CA . GLU A 1 93 ? -0.925 1.263 -12.132 1.00 94.06 93 GLU A CA 1
ATOM 709 C C . GLU A 1 93 ? -1.055 2.027 -13.444 1.00 94.06 93 GLU A C 1
ATOM 711 O O . GLU A 1 93 ? -2.141 2.426 -13.866 1.00 94.06 93 GLU A O 1
ATOM 716 N N . VAL A 1 94 ? 0.085 2.247 -14.091 1.00 90.75 94 VAL A N 1
ATOM 717 C CA . VAL A 1 94 ? 0.128 2.797 -15.444 1.00 90.75 94 VAL A CA 1
ATOM 718 C C . VAL A 1 94 ? 0.349 1.689 -16.456 1.00 90.75 94 VAL A C 1
ATOM 720 O O . VAL A 1 94 ? 1.139 0.769 -16.247 1.00 90.75 94 VAL A O 1
ATOM 723 N N . MET A 1 95 ? -0.324 1.815 -17.595 1.00 85.88 95 MET 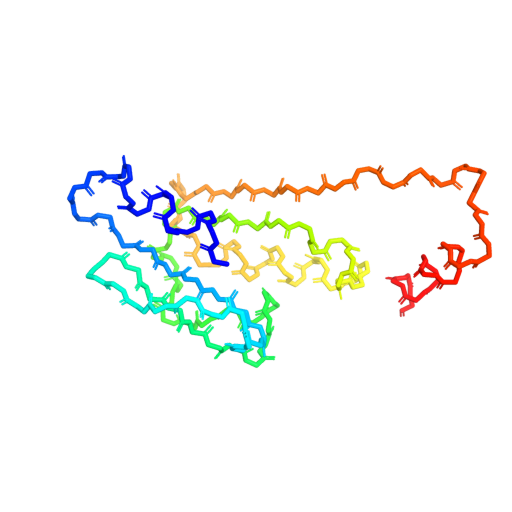A N 1
ATOM 724 C CA . MET A 1 95 ? -0.011 1.011 -18.764 1.00 85.88 95 MET A CA 1
ATOM 725 C C . MET A 1 95 ? 1.210 1.617 -19.451 1.00 85.88 95 MET A C 1
ATOM 727 O O . MET A 1 95 ? 1.117 2.660 -20.097 1.00 85.88 95 MET A O 1
ATOM 731 N N . THR A 1 96 ? 2.356 0.961 -19.311 1.00 80.88 96 THR A N 1
ATOM 732 C CA . THR A 1 96 ? 3.597 1.397 -19.954 1.00 80.88 96 THR A CA 1
ATOM 733 C C . THR A 1 96 ? 3.697 0.755 -21.343 1.00 80.88 96 THR A C 1
ATOM 735 O O . THR A 1 96 ? 3.848 -0.465 -21.425 1.00 80.88 96 THR A O 1
ATOM 738 N N . PRO A 1 97 ? 3.623 1.522 -22.451 1.00 79.62 97 PRO A N 1
ATOM 739 C CA . PRO A 1 97 ? 3.609 0.949 -23.794 1.00 79.62 97 PRO A CA 1
ATOM 740 C C . PRO A 1 97 ? 4.884 0.156 -24.079 1.00 79.62 97 PRO A C 1
ATOM 742 O O . PRO A 1 97 ? 5.986 0.679 -23.947 1.00 79.62 97 PRO A O 1
ATOM 745 N N . VAL A 1 98 ? 4.748 -1.098 -24.506 1.00 75.19 98 VAL A N 1
ATOM 746 C CA . VAL A 1 98 ? 5.898 -1.940 -24.884 1.00 75.19 98 VAL A CA 1
ATOM 747 C C . VAL A 1 98 ? 6.396 -1.652 -26.306 1.00 75.19 98 VAL A C 1
ATOM 749 O O . VAL A 1 98 ? 7.545 -1.935 -26.639 1.00 75.19 98 VAL A O 1
ATOM 752 N N . SER A 1 99 ? 5.552 -1.053 -27.151 1.00 82.56 99 SER A N 1
ATOM 753 C CA . SER A 1 99 ? 5.900 -0.630 -28.508 1.00 82.56 99 SER A CA 1
ATOM 754 C C . SER A 1 99 ? 6.664 0.695 -28.506 1.00 82.56 99 SER A C 1
ATOM 756 O O . SER A 1 99 ? 6.334 1.598 -27.743 1.00 82.56 99 SER A O 1
ATOM 758 N N . ASN A 1 100 ? 7.636 0.841 -29.412 1.00 82.38 100 ASN A N 1
ATOM 759 C CA . ASN A 1 100 ? 8.433 2.065 -29.590 1.00 82.38 100 ASN A CA 1
ATOM 760 C C . ASN A 1 100 ? 9.225 2.520 -28.340 1.00 82.38 100 ASN A C 1
ATOM 762 O O . ASN A 1 100 ? 9.518 3.699 -28.159 1.00 82.38 100 ASN A O 1
ATOM 766 N N . SER A 1 101 ? 9.595 1.582 -27.465 1.00 86.56 101 SER A N 1
ATOM 767 C CA . SER A 1 101 ? 10.363 1.877 -26.251 1.00 86.56 101 SER A CA 1
ATOM 768 C C . SER A 1 101 ? 11.800 2.324 -26.566 1.00 86.56 101 SER A C 1
ATOM 770 O O . SER A 1 101 ? 12.521 1.636 -27.302 1.00 86.56 101 SER A O 1
ATOM 772 N N . GLY A 1 102 ? 12.246 3.419 -25.946 1.00 89.56 102 GLY A N 1
ATOM 773 C CA . GLY A 1 102 ? 13.647 3.853 -25.967 1.00 89.56 102 GLY A CA 1
ATOM 774 C C . GLY A 1 102 ? 14.582 2.899 -25.206 1.00 89.56 102 GLY A C 1
ATOM 775 O O . GLY A 1 102 ? 14.142 2.002 -24.484 1.00 89.56 102 GLY A O 1
ATOM 776 N N . SER A 1 103 ? 15.898 3.093 -25.334 1.00 92.75 103 SER A N 1
ATOM 777 C CA . SER A 1 103 ? 16.913 2.231 -24.698 1.00 92.75 103 SER A CA 1
ATOM 778 C C . SER A 1 103 ? 16.780 2.160 -23.170 1.00 92.75 103 SER A C 1
ATOM 780 O O . SER A 1 103 ? 16.910 1.079 -22.593 1.00 92.75 103 SER A O 1
ATOM 782 N N . ALA A 1 104 ? 16.454 3.281 -22.519 1.00 90.38 104 ALA A N 1
ATOM 783 C CA . ALA A 1 104 ? 16.228 3.343 -21.075 1.00 90.38 104 ALA A CA 1
ATOM 784 C C . ALA A 1 104 ? 15.037 2.475 -20.641 1.00 90.38 104 ALA A C 1
ATOM 786 O O . ALA A 1 104 ? 15.161 1.674 -19.718 1.00 90.38 104 ALA A O 1
ATOM 787 N N . GLN A 1 105 ? 13.915 2.564 -21.356 1.00 89.06 105 GLN A N 1
ATOM 788 C CA . GLN A 1 105 ? 12.715 1.790 -21.055 1.00 89.06 105 GLN A CA 1
ATOM 789 C C . GLN A 1 105 ? 12.925 0.287 -21.303 1.00 89.06 105 GLN A C 1
ATOM 791 O O . GLN A 1 105 ? 12.498 -0.536 -20.498 1.00 89.06 105 GLN A O 1
ATOM 796 N N . LYS A 1 106 ? 13.661 -0.088 -22.358 1.00 90.12 106 LYS A N 1
ATOM 797 C CA . LYS A 1 106 ? 14.055 -1.490 -22.591 1.00 90.12 106 LYS A CA 1
ATOM 798 C C . LYS A 1 106 ? 14.900 -2.043 -21.445 1.00 90.12 106 LYS A C 1
ATOM 800 O O . LYS A 1 106 ? 14.644 -3.146 -20.965 1.00 90.12 106 LYS A O 1
ATOM 805 N N . ARG A 1 107 ? 15.900 -1.278 -20.988 1.00 90.56 107 ARG A N 1
ATOM 806 C CA . ARG A 1 107 ? 16.724 -1.655 -19.829 1.00 90.56 107 ARG A CA 1
ATOM 807 C C . ARG A 1 107 ? 15.863 -1.795 -18.578 1.00 90.56 107 ARG A C 1
ATOM 809 O O . ARG A 1 107 ? 16.046 -2.745 -17.827 1.00 90.56 107 ARG A O 1
ATOM 816 N N . PHE A 1 108 ? 14.932 -0.871 -18.384 1.00 88.69 108 PHE A N 1
ATOM 817 C CA . PHE A 1 108 ? 14.022 -0.869 -17.255 1.00 88.69 108 PHE A CA 1
ATOM 818 C C . PHE A 1 108 ? 13.139 -2.128 -17.219 1.00 88.69 108 PHE A C 1
ATOM 820 O O . PHE A 1 108 ? 13.159 -2.854 -16.231 1.00 88.69 108 PHE A O 1
ATOM 827 N N . PHE A 1 109 ? 12.475 -2.475 -18.326 1.00 88.88 109 PHE A N 1
ATOM 828 C CA . PHE A 1 109 ? 11.685 -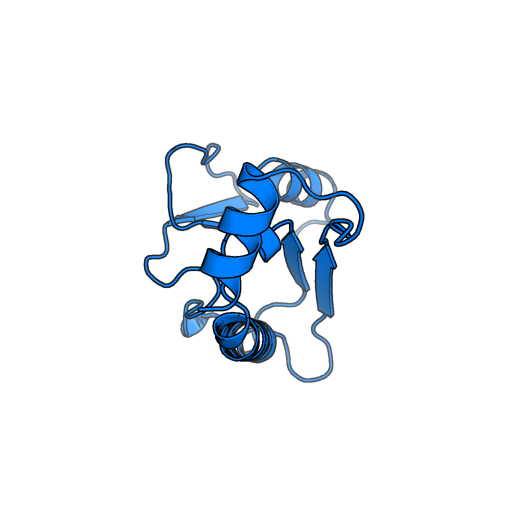3.708 -18.405 1.00 88.88 109 PHE A CA 1
ATOM 829 C C . PHE A 1 109 ? 12.519 -4.969 -18.173 1.00 88.88 109 PHE A C 1
ATOM 831 O O . PHE A 1 109 ? 12.056 -5.895 -17.509 1.00 88.88 109 PHE A O 1
ATOM 838 N N . LYS A 1 110 ? 13.766 -4.999 -18.660 1.00 90.38 110 LYS A N 1
ATOM 839 C CA . LYS A 1 110 ? 14.680 -6.113 -18.389 1.00 90.38 110 LYS A CA 1
ATOM 840 C C . LYS A 1 110 ? 14.982 -6.260 -16.894 1.00 90.38 110 LYS A C 1
ATOM 842 O O . LYS A 1 110 ? 15.056 -7.385 -16.423 1.00 90.38 110 LYS A O 1
ATOM 847 N N . LEU A 1 111 ? 15.154 -5.156 -16.163 1.00 91.12 111 LEU A N 1
ATOM 848 C CA . LEU A 1 111 ? 15.402 -5.188 -14.716 1.00 91.12 111 LEU A CA 1
ATOM 849 C C . LEU A 1 111 ? 14.189 -5.685 -13.927 1.00 91.12 111 LEU A C 1
ATOM 851 O O . LEU A 1 111 ? 14.370 -6.401 -12.952 1.00 91.12 111 LEU A O 1
ATOM 855 N N . LEU A 1 112 ? 12.974 -5.324 -14.348 1.00 89.12 112 LEU A N 1
ATOM 856 C CA . LEU A 1 112 ? 11.750 -5.787 -13.688 1.00 89.12 112 LEU A CA 1
ATOM 857 C C . LEU A 1 112 ? 11.390 -7.240 -14.011 1.00 89.12 112 LEU A C 1
ATOM 859 O O . LEU A 1 112 ? 10.643 -7.860 -13.263 1.00 89.12 112 LEU A O 1
ATOM 863 N N . SER A 1 113 ? 11.877 -7.769 -15.134 1.00 88.56 113 SER A N 1
ATOM 864 C CA . SER A 1 113 ? 11.601 -9.148 -15.563 1.00 88.56 113 SER A CA 1
ATOM 865 C C . SER A 1 113 ? 12.649 -10.160 -15.081 1.00 88.56 113 SER A C 1
ATOM 867 O O . SER A 1 113 ? 12.505 -11.344 -15.372 1.00 88.56 113 SER A O 1
ATOM 869 N N . ALA A 1 114 ? 13.730 -9.692 -14.448 1.00 77.00 114 ALA A N 1
ATOM 870 C CA . ALA A 1 114 ? 14.833 -10.511 -13.941 1.00 77.00 114 ALA A CA 1
ATOM 871 C C . ALA A 1 114 ? 14.573 -10.952 -12.498 1.00 77.00 114 ALA A C 1
ATOM 873 O O . ALA A 1 114 ? 14.976 -12.079 -12.149 1.00 77.00 114 ALA A O 1
#